Protein AF-A0A2N5M2R1-F1 (afdb_monomer)

Nearest PDB structures (foldseek):
  2g7j-assembly1_A  TM=4.084E-01  e=4.158E-02  Salmonella enterica subsp. enterica serovar Typhimurium str. LT2
  5ejk-assembly1_B  TM=7.847E-01  e=1.296E+00  Rous sarcoma virus - Prague C
  2otg-assembly1_A  TM=7.066E-01  e=1.963E+00  Placopecten magellanicus
  8s8u-assembly2_B  TM=8.152E-01  e=9.175E+00  Escherichia coli K-12
  8s8u-assembly1_A  TM=8.297E-01  e=9.735E+00  Escherichia coli K-12

Solvent-accessible surface area (backbone atoms only — not comparable to full-atom values): 5533 Å² total; per-residue (Å²): 125,81,64,64,63,53,57,44,62,72,63,61,31,42,83,75,47,79,54,95,66,34,38,36,30,34,29,79,86,78,69,48,75,50,73,49,47,86,76,66,65,54,70,49,72,44,53,46,78,67,32,76,78,30,69,68,57,51,68,66,35,79,40,80,43,76,40,84,82,43,76,93,32,62,62,42,84,55,102,60,100,54,66,41,16,37,23,37,27,38,73,94

Secondary structure (DSSP, 8-state):
-TTHHHHHHTTTEEEEEE-SS-EEEEETTT--EEEE-TT---EEEE-HHHHHT-HHHHHH--EEEE-TT-TTSPEE--SSSS-EEEEEEEE-

Foldseek 3Di:
DPPPVVVQVVQQWDFDDDDLQWTWIARPPPRDIDIDGPPDKDKDWDACVVQVVPPVSVVQFPDKDFDQPPVVHDWDDDPDPDTTGMTTIHID

Organism: NCBI:txid673318

Mean predicted aligned error: 8.78 Å

Radius of gyration: 19.27 Å; Cα contacts (8 Å, |Δi|>4): 143; chains: 1; bounding box: 45×29×42 Å

Structure (mmCIF, N/CA/C/O backbone):
data_AF-A0A2N5M2R1-F1
#
_entry.id   AF-A0A2N5M2R1-F1
#
loop_
_atom_site.group_PDB
_atom_site.id
_atom_site.type_symbol
_atom_site.label_atom_id
_atom_site.label_alt_id
_atom_site.label_comp_id
_atom_site.label_asym_id
_atom_site.label_entity_id
_atom_site.label_seq_id
_atom_site.pdbx_PDB_ins_code
_atom_site.Cartn_x
_atom_site.Cartn_y
_atom_site.Cartn_z
_atom_site.occupancy
_atom_site.B_iso_or_equiv
_atom_site.auth_seq_id
_atom_site.auth_comp_id
_atom_site.auth_asym_id
_atom_site.auth_atom_id
_atom_site.pdbx_PDB_model_num
ATOM 1 N N . MET A 1 1 ? 1.562 9.827 13.310 1.00 46.41 1 MET A N 1
ATOM 2 C CA . MET A 1 1 ? 0.535 9.134 14.123 1.00 46.41 1 MET A CA 1
ATOM 3 C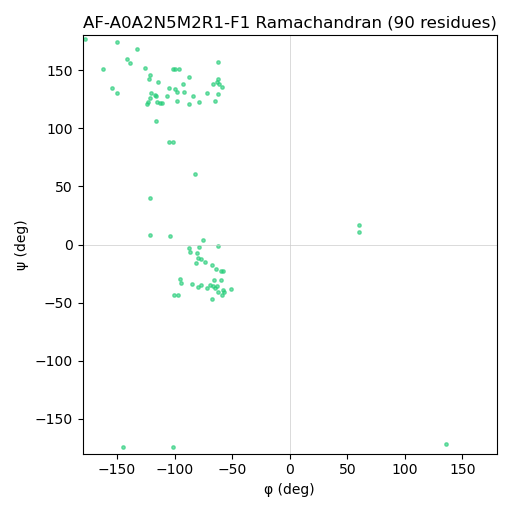 C . MET A 1 1 ? -0.384 10.043 14.955 1.00 46.41 1 MET A C 1
ATOM 5 O O . MET A 1 1 ? -1.440 9.566 15.332 1.00 46.41 1 MET A O 1
ATOM 9 N N . GLY A 1 2 ? -0.054 11.311 15.254 1.00 46.94 2 GLY A N 1
ATOM 10 C CA . GLY A 1 2 ? -0.793 12.096 16.269 1.00 46.94 2 GLY A CA 1
ATOM 11 C C . GLY A 1 2 ? -2.198 12.619 15.916 1.00 46.94 2 GLY A C 1
ATOM 12 O O . GLY A 1 2 ? -2.923 13.009 16.822 1.00 46.94 2 GLY A O 1
ATOM 13 N N . ASN A 1 3 ? -2.617 12.631 14.643 1.00 53.53 3 ASN A N 1
ATOM 14 C CA . ASN A 1 3 ? -3.865 13.314 14.260 1.00 53.53 3 ASN A CA 1
ATOM 15 C C . ASN A 1 3 ? -5.107 12.408 14.210 1.00 53.53 3 ASN A C 1
ATOM 17 O O . ASN A 1 3 ? -6.190 12.869 14.548 1.00 53.53 3 ASN A O 1
ATOM 21 N N . VAL A 1 4 ? -4.977 11.127 13.845 1.00 54.44 4 VAL A N 1
ATOM 22 C CA . VAL A 1 4 ? -6.154 10.268 13.582 1.00 54.44 4 VAL A CA 1
ATOM 23 C C . VAL A 1 4 ? -6.797 9.741 14.869 1.00 54.44 4 VAL A C 1
ATOM 25 O O . VAL A 1 4 ? -8.020 9.694 14.968 1.00 54.44 4 VAL A O 1
ATOM 28 N N . GLN A 1 5 ? -5.999 9.410 15.891 1.00 53.38 5 GLN A N 1
ATOM 29 C CA . GLN A 1 5 ? -6.540 9.046 17.209 1.00 53.38 5 GLN A CA 1
ATOM 30 C C . GLN A 1 5 ? -7.307 10.222 17.844 1.00 53.38 5 GLN A C 1
ATOM 32 O O . GLN A 1 5 ? -8.361 10.015 18.442 1.00 53.38 5 GLN A O 1
ATOM 37 N N . ASN A 1 6 ? -6.846 11.461 17.624 1.00 55.44 6 ASN A N 1
ATOM 38 C CA . ASN A 1 6 ? -7.556 12.663 18.064 1.00 55.44 6 ASN A CA 1
ATOM 39 C C . ASN A 1 6 ? -8.889 12.866 17.324 1.00 55.44 6 ASN A C 1
ATOM 41 O O . ASN A 1 6 ? -9.856 13.294 17.945 1.00 55.44 6 ASN A O 1
ATOM 45 N N . THR A 1 7 ? -8.993 12.522 16.035 1.00 57.62 7 THR A N 1
ATOM 46 C CA . THR A 1 7 ? -10.258 12.639 15.283 1.00 57.62 7 THR A CA 1
ATOM 47 C C . THR A 1 7 ? -11.350 11.705 15.820 1.00 57.62 7 THR A C 1
ATOM 49 O O . THR A 1 7 ? -12.510 12.107 15.914 1.00 57.62 7 THR A O 1
ATOM 52 N N . PHE A 1 8 ? -10.999 10.484 16.240 1.00 56.22 8 PHE A N 1
ATOM 53 C CA . PHE A 1 8 ? -11.975 9.563 16.837 1.00 56.22 8 PHE A CA 1
ATOM 54 C C . PHE A 1 8 ? -12.311 9.907 18.291 1.00 56.22 8 PHE A C 1
ATOM 56 O O . PHE A 1 8 ? -13.475 9.831 18.676 1.00 56.22 8 PHE A O 1
ATOM 63 N N . GLY A 1 9 ? -11.350 10.413 19.071 1.00 55.88 9 GLY A N 1
ATOM 64 C CA . GLY A 1 9 ? -11.634 10.943 20.412 1.00 55.88 9 GLY A CA 1
ATOM 65 C C . GLY A 1 9 ? -12.660 12.090 20.425 1.00 55.88 9 GLY A C 1
ATOM 66 O O . GLY A 1 9 ? -13.330 12.299 21.433 1.00 55.88 9 GLY A O 1
ATOM 67 N N . LEU A 1 10 ? -12.831 12.799 19.302 1.00 57.38 10 LEU A N 1
ATOM 68 C CA . LEU A 1 10 ? -13.781 13.908 19.147 1.00 57.38 10 LEU A CA 1
ATOM 69 C C . LEU A 1 10 ? -15.209 13.479 18.735 1.00 57.38 10 LEU A C 1
ATOM 71 O O . LEU A 1 10 ? -16.095 14.328 18.700 1.00 57.38 10 LEU A O 1
ATOM 75 N N . SER A 1 11 ? -15.465 12.200 18.423 1.00 66.31 11 SER A N 1
ATOM 76 C CA . SER A 1 11 ? -16.704 11.747 17.750 1.00 66.31 11 SER A CA 1
ATOM 77 C C . SER A 1 11 ? -17.535 10.710 18.528 1.00 66.31 11 SER A C 1
ATOM 79 O O . SER A 1 11 ? -18.095 9.792 17.941 1.00 66.31 11 SER A O 1
ATOM 81 N N . ASN A 1 12 ? -17.666 10.850 19.854 1.00 85.12 12 ASN A N 1
ATOM 82 C CA . ASN A 1 12 ? -18.384 9.896 20.728 1.00 85.12 12 ASN A CA 1
ATOM 83 C C . ASN A 1 12 ? -17.804 8.466 20.717 1.00 85.12 12 ASN A C 1
ATOM 85 O O . ASN A 1 12 ? -18.458 7.523 21.161 1.00 85.12 12 ASN A O 1
ATOM 89 N N . PHE A 1 13 ? -16.576 8.288 20.236 1.00 85.19 13 PHE A N 1
ATOM 90 C CA . PHE A 1 13 ? -15.888 7.005 20.232 1.00 85.19 13 PHE A CA 1
ATOM 91 C C . PHE A 1 13 ? -14.934 6.901 21.424 1.00 85.19 13 PHE A C 1
ATOM 93 O O . PHE A 1 13 ? -14.123 7.790 21.678 1.00 85.19 13 PHE A O 1
ATOM 100 N N . LYS A 1 14 ? -15.012 5.785 22.153 1.00 88.38 14 LYS A N 1
ATOM 101 C CA . LYS A 1 14 ? -14.094 5.438 23.241 1.00 88.38 14 LYS A CA 1
ATOM 102 C C . LYS A 1 14 ? -13.132 4.351 22.777 1.00 88.38 14 LYS A C 1
ATOM 104 O O . LYS A 1 14 ? -13.565 3.357 22.196 1.00 88.38 14 LYS A O 1
ATOM 109 N N . THR A 1 15 ? -11.842 4.510 23.066 1.00 88.62 15 THR A N 1
ATOM 110 C CA . THR A 1 15 ? -10.846 3.452 22.851 1.00 88.62 15 THR A CA 1
ATOM 111 C C . THR A 1 15 ? -11.144 2.269 23.767 1.00 88.62 15 THR A C 1
ATOM 113 O O . THR A 1 15 ? -11.208 2.425 24.988 1.00 88.62 15 THR A O 1
ATOM 116 N N . MET A 1 16 ? -11.317 1.088 23.180 1.00 89.81 16 MET A N 1
ATOM 117 C CA . MET A 1 16 ? -11.631 -0.143 23.911 1.00 89.81 16 MET A CA 1
ATOM 118 C C . MET A 1 16 ? -10.396 -1.014 24.098 1.00 89.81 16 MET A C 1
ATOM 120 O O . MET A 1 16 ? -10.154 -1.546 25.181 1.00 89.81 16 MET A O 1
ATOM 124 N N . LYS A 1 17 ? -9.601 -1.148 23.034 1.00 89.25 17 LYS A N 1
ATOM 125 C CA . LYS A 1 17 ? -8.414 -1.994 23.013 1.00 89.25 17 LYS A CA 1
ATOM 126 C C . LYS A 1 17 ? -7.385 -1.421 22.058 1.00 89.25 17 LYS A C 1
ATOM 128 O O . LYS A 1 17 ? -7.680 -1.160 20.896 1.00 89.25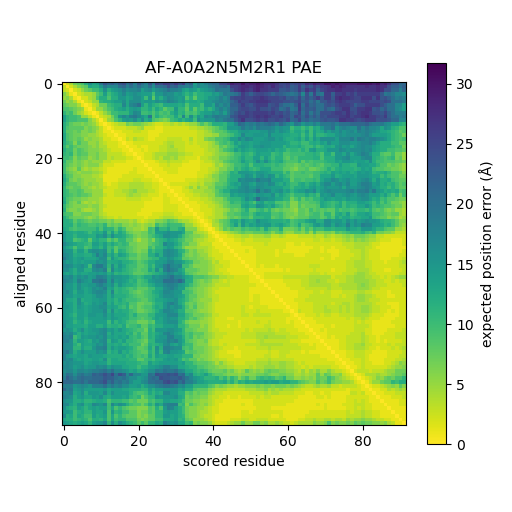 17 LYS A O 1
ATOM 133 N N . GLU A 1 18 ? -6.159 -1.296 22.537 1.00 89.75 18 GLU A N 1
ATOM 134 C CA . GLU A 1 18 ? -5.021 -0.879 21.731 1.00 89.75 18 GLU A CA 1
ATOM 135 C C . GLU A 1 18 ? -4.003 -2.014 21.673 1.00 89.75 18 GLU A C 1
ATOM 137 O O . GLU A 1 18 ? -3.625 -2.609 22.682 1.00 89.75 18 GLU A O 1
ATOM 142 N N . THR A 1 19 ? -3.606 -2.367 20.458 1.00 88.44 19 THR A N 1
ATOM 143 C CA . THR A 1 19 ? -2.574 -3.365 20.190 1.00 88.44 19 THR A CA 1
ATOM 144 C C . THR A 1 19 ? -1.611 -2.809 19.157 1.00 88.44 19 THR A C 1
ATOM 146 O O . THR A 1 19 ? -1.927 -1.854 18.450 1.00 88.44 19 THR A O 1
ATOM 149 N N . SER A 1 20 ? -0.476 -3.480 18.967 1.00 82.94 20 SER A N 1
ATOM 150 C CA . SER A 1 20 ? 0.429 -3.132 17.872 1.00 82.94 20 SER A CA 1
ATOM 151 C C . SER A 1 20 ? -0.221 -3.248 16.491 1.00 82.94 20 SER A C 1
ATOM 153 O O . SER A 1 20 ? 0.266 -2.614 15.570 1.00 82.94 20 SER A O 1
ATOM 155 N N . LYS A 1 21 ? -1.296 -4.036 16.316 1.00 86.06 21 LYS A N 1
ATOM 156 C CA . LYS A 1 21 ? -1.935 -4.292 15.010 1.00 86.06 21 LYS A CA 1
ATOM 157 C C . LYS A 1 21 ? -3.123 -3.380 14.708 1.00 86.06 21 LYS A C 1
ATOM 159 O O . LYS A 1 21 ? -3.410 -3.156 13.534 1.00 86.06 21 LYS A O 1
ATOM 164 N N . ALA A 1 22 ? -3.829 -2.929 15.739 1.00 89.69 22 ALA A N 1
ATOM 165 C CA . ALA A 1 22 ? -5.077 -2.187 15.619 1.00 89.69 22 ALA A CA 1
ATOM 166 C C . ALA A 1 22 ? -5.416 -1.445 16.915 1.00 89.69 22 ALA A C 1
ATOM 168 O O . ALA A 1 22 ? -5.102 -1.930 18.008 1.00 89.69 22 ALA A O 1
ATOM 169 N N . VAL A 1 23 ? -6.132 -0.333 16.761 1.00 88.50 23 VAL A N 1
ATOM 170 C CA . VAL A 1 23 ? -6.850 0.364 17.830 1.00 88.50 23 VAL A CA 1
ATOM 171 C C . VAL A 1 23 ? -8.344 0.197 17.575 1.00 88.50 23 VAL A C 1
ATOM 173 O O . VAL A 1 23 ? -8.833 0.560 16.505 1.00 88.50 23 VAL A O 1
ATOM 176 N N . GLU A 1 24 ? -9.051 -0.386 18.535 1.00 90.94 24 GLU A N 1
ATOM 177 C CA . GLU A 1 24 ? -10.503 -0.551 18.518 1.00 90.94 24 GLU A CA 1
ATOM 178 C C . GLU A 1 24 ? -11.167 0.632 19.214 1.00 90.94 24 GLU A C 1
ATOM 180 O O . GLU A 1 24 ? -10.816 0.970 20.352 1.00 90.94 24 GLU A O 1
ATOM 185 N N . PHE A 1 25 ? -12.171 1.205 18.558 1.00 89.94 25 PHE A N 1
ATOM 186 C CA . PHE A 1 25 ? -13.029 2.218 19.143 1.00 89.94 25 PHE A CA 1
ATOM 187 C C . PHE A 1 25 ? -14.480 1.776 19.096 1.00 89.94 25 PHE A C 1
ATOM 189 O O . PHE A 1 25 ? -14.930 1.199 18.108 1.00 89.94 25 PHE A O 1
ATOM 196 N N . LYS A 1 26 ? -15.223 2.110 20.148 1.00 92.12 26 LYS A N 1
ATOM 197 C CA . LYS A 1 26 ? -16.660 1.875 20.228 1.00 92.12 26 LYS A CA 1
ATOM 198 C C . LYS A 1 26 ? -17.402 3.188 20.427 1.00 92.12 26 LYS A C 1
ATOM 200 O O . LYS A 1 26 ? -17.038 3.972 21.306 1.00 92.12 26 LYS A O 1
ATOM 205 N N . ASN A 1 27 ? -18.426 3.426 19.619 1.00 89.88 27 ASN A N 1
ATOM 206 C CA . ASN A 1 2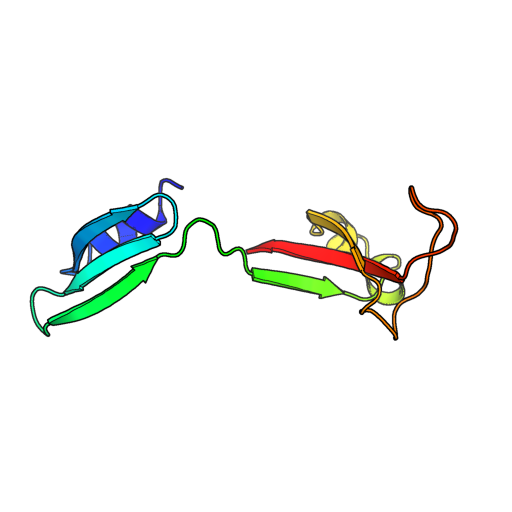7 ? -19.310 4.571 19.751 1.00 89.88 27 ASN A CA 1
ATOM 207 C C . ASN A 1 27 ? -20.216 4.390 20.975 1.00 89.88 27 ASN A C 1
ATOM 209 O O . ASN A 1 27 ? -20.847 3.345 21.135 1.00 89.88 27 ASN A O 1
ATOM 213 N N . ILE A 1 28 ? -20.300 5.400 21.839 1.00 89.38 28 ILE A N 1
ATOM 214 C CA . ILE A 1 28 ? -21.096 5.324 23.074 1.00 89.38 28 ILE A CA 1
ATOM 215 C C . ILE A 1 28 ? -22.600 5.553 22.860 1.00 89.38 28 ILE A C 1
ATOM 217 O O . ILE A 1 28 ? -23.374 5.340 23.788 1.00 89.38 28 ILE A O 1
ATOM 221 N N . VAL A 1 29 ? -23.014 6.022 21.678 1.00 91.62 29 VAL A N 1
ATOM 222 C CA . VAL A 1 29 ? -24.410 6.370 21.362 1.00 91.62 29 VAL A CA 1
ATOM 223 C C . VAL A 1 29 ? -25.122 5.234 20.632 1.00 91.62 29 VAL A C 1
ATOM 225 O O . VAL A 1 29 ? -26.271 4.942 20.948 1.00 91.62 29 VAL A O 1
ATOM 228 N N . ASN A 1 30 ? -24.464 4.605 19.653 1.00 92.12 30 ASN A N 1
ATOM 229 C CA . ASN A 1 30 ? -25.079 3.599 18.777 1.00 92.12 30 ASN A CA 1
ATOM 230 C C . ASN A 1 30 ? -24.394 2.216 18.821 1.00 92.12 30 ASN A C 1
ATOM 232 O O . ASN A 1 30 ? -24.727 1.360 18.007 1.00 92.12 30 ASN A O 1
ATOM 236 N N . ASP A 1 31 ? -23.442 2.001 19.737 1.00 90.25 31 ASP A N 1
ATOM 237 C CA . ASP A 1 31 ? -22.655 0.765 19.889 1.00 90.25 31 ASP A CA 1
ATOM 238 C C . ASP A 1 31 ? -21.810 0.346 18.662 1.00 90.25 31 ASP A C 1
ATOM 240 O O . ASP A 1 31 ? -21.243 -0.750 18.653 1.00 90.25 31 ASP A O 1
ATOM 244 N N . GLU A 1 32 ? -21.658 1.210 17.654 1.00 91.94 32 GLU A N 1
ATOM 245 C CA . GLU A 1 32 ? -20.844 0.944 16.464 1.00 91.94 32 GLU A CA 1
ATOM 246 C C . GLU A 1 32 ? -19.360 0.763 16.816 1.00 91.94 32 GLU A C 1
ATOM 248 O O . GLU A 1 32 ? -18.807 1.493 17.642 1.00 91.94 32 GLU A O 1
ATOM 253 N N . VAL A 1 33 ? -18.696 -0.202 16.173 1.00 90.62 33 VAL A N 1
ATOM 254 C CA . VAL A 1 33 ? -17.283 -0.524 16.413 1.00 90.62 33 VAL A CA 1
ATOM 255 C C . VAL A 1 33 ? -16.471 -0.272 15.153 1.00 90.62 33 VAL A C 1
ATOM 257 O O . VAL A 1 33 ? -16.784 -0.792 14.083 1.00 90.62 33 VAL A O 1
ATOM 260 N N . ILE A 1 34 ? -15.392 0.490 15.299 1.00 89.44 34 ILE A N 1
ATOM 261 C CA . ILE A 1 34 ? -14.461 0.818 14.220 1.00 89.44 34 ILE A CA 1
ATOM 262 C C . ILE A 1 34 ? -13.031 0.457 14.618 1.00 89.44 34 ILE A C 1
ATOM 264 O O . ILE A 1 34 ? -12.655 0.496 15.792 1.00 89.44 34 ILE A O 1
ATOM 268 N N . TYR A 1 35 ? -12.212 0.144 13.616 1.00 88.00 35 TYR A N 1
ATOM 269 C CA . TYR A 1 35 ? -10.816 -0.232 13.806 1.00 88.00 35 TYR A CA 1
ATOM 270 C C . TYR A 1 35 ? -9.899 0.688 13.012 1.00 88.00 35 TYR A C 1
ATOM 272 O O . TYR A 1 35 ? -9.974 0.750 11.785 1.00 88.00 35 TYR A O 1
ATOM 280 N N . LEU A 1 36 ? -8.974 1.346 13.706 1.00 84.50 36 LEU A N 1
ATOM 281 C CA . LEU A 1 36 ? -7.826 1.980 13.071 1.00 84.50 36 LEU A CA 1
ATOM 282 C C . LEU A 1 36 ? -6.713 0.940 12.960 1.00 84.50 36 LEU A C 1
ATOM 284 O O . LEU A 1 36 ? -6.270 0.396 13.971 1.00 84.50 36 LEU A O 1
ATOM 288 N N . LEU A 1 37 ? -6.253 0.665 11.741 1.00 86.38 37 LEU A N 1
ATOM 289 C CA . LEU A 1 37 ? -5.175 -0.286 11.469 1.00 86.38 37 LEU A CA 1
ATOM 290 C C . LEU A 1 37 ? -3.863 0.481 11.208 1.00 86.38 37 LEU A C 1
ATOM 292 O O . LEU A 1 37 ? -3.557 0.770 10.053 1.00 86.38 37 LEU A O 1
ATOM 296 N N . PRO A 1 38 ? -3.059 0.811 12.241 1.00 73.50 38 PRO A N 1
ATOM 297 C CA . PRO A 1 38 ? -1.904 1.708 12.114 1.00 73.50 38 PRO A CA 1
ATOM 298 C C . PRO A 1 38 ? -0.793 1.172 11.204 1.00 73.50 38 PRO A C 1
ATOM 300 O O . PRO A 1 38 ? 0.015 1.948 10.708 1.00 73.50 38 PRO A O 1
ATOM 303 N N . ASN A 1 39 ? -0.755 -0.144 10.979 1.00 75.56 39 ASN A N 1
ATOM 304 C CA . ASN A 1 39 ? 0.264 -0.799 10.153 1.00 75.56 39 ASN A CA 1
ATOM 305 C C . ASN A 1 39 ? -0.256 -1.200 8.765 1.00 75.56 39 ASN A C 1
ATOM 307 O O . ASN A 1 39 ? 0.414 -1.950 8.054 1.00 75.56 39 ASN A O 1
ATOM 311 N N . LYS A 1 40 ? -1.480 -0.804 8.402 1.00 75.81 40 LYS A N 1
ATOM 312 C CA . LYS A 1 40 ? -2.062 -1.092 7.089 1.00 75.81 40 LYS A CA 1
ATOM 313 C C . LYS A 1 40 ? -2.037 0.184 6.262 1.00 75.81 40 LYS A C 1
ATOM 315 O O . LYS A 1 40 ? -2.982 0.956 6.266 1.00 75.81 40 LYS A O 1
ATOM 320 N N . GLU A 1 41 ? -0.926 0.370 5.569 1.00 83.06 41 GLU A N 1
ATOM 321 C CA . GLU A 1 41 ? -0.735 1.433 4.587 1.00 83.06 41 GLU A CA 1
ATOM 322 C C . GLU A 1 41 ? -1.314 0.982 3.241 1.00 83.06 41 GLU A C 1
ATOM 324 O O . GLU A 1 41 ? -0.995 -0.112 2.756 1.00 83.06 41 GLU A O 1
ATOM 329 N N . ILE A 1 42 ? -2.175 1.799 2.629 1.00 83.75 42 ILE A N 1
ATOM 330 C CA . ILE A 1 42 ? -2.672 1.504 1.280 1.00 83.75 42 ILE A CA 1
ATOM 331 C C . ILE A 1 42 ? -1.580 1.914 0.300 1.00 83.75 42 ILE A C 1
ATOM 333 O O . ILE A 1 42 ? -1.163 3.066 0.277 1.00 83.75 42 ILE A O 1
ATOM 337 N N . THR A 1 43 ? -1.118 0.970 -0.518 1.00 89.12 43 THR A N 1
ATOM 338 C CA . THR A 1 43 ? -0.118 1.237 -1.556 1.00 89.12 43 THR A CA 1
ATOM 339 C C . THR A 1 43 ? -0.738 1.077 -2.938 1.00 89.12 43 THR A C 1
ATOM 341 O O . THR A 1 43 ? -1.201 -0.007 -3.288 1.00 89.12 43 THR A O 1
ATOM 344 N N . ILE A 1 44 ? -0.696 2.136 -3.744 1.00 92.88 44 ILE A N 1
ATOM 345 C CA . ILE A 1 44 ? -1.001 2.095 -5.180 1.00 92.88 44 ILE A CA 1
ATOM 346 C C . ILE A 1 44 ? 0.323 2.052 -5.939 1.00 92.88 44 ILE A C 1
ATOM 348 O O . ILE A 1 44 ? 1.229 2.825 -5.634 1.00 92.88 44 ILE A O 1
ATOM 352 N N . VAL A 1 45 ? 0.446 1.167 -6.931 1.00 95.94 45 VAL A 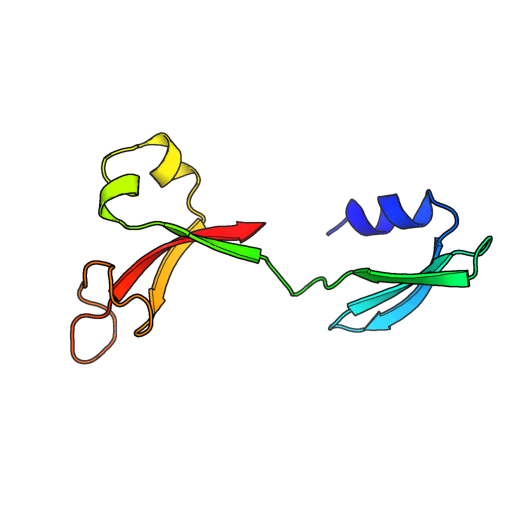N 1
ATOM 353 C CA . VAL A 1 45 ? 1.651 1.070 -7.764 1.00 95.94 45 VAL A CA 1
ATOM 354 C C . VAL 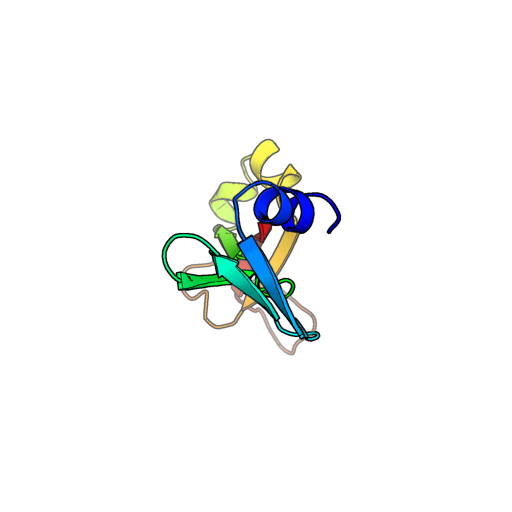A 1 45 ? 1.317 1.438 -9.206 1.00 95.94 45 VAL A C 1
ATOM 356 O O . VAL A 1 45 ? 0.451 0.820 -9.820 1.00 95.94 45 VAL A O 1
ATOM 359 N N . LEU A 1 46 ? 2.011 2.439 -9.747 1.00 96.62 46 LEU A N 1
ATOM 360 C CA . LEU A 1 46 ? 1.849 2.887 -11.131 1.00 96.62 46 LEU A CA 1
ATOM 361 C C . LEU A 1 46 ? 2.930 2.321 -12.052 1.00 96.62 46 LEU A C 1
ATOM 363 O O . LEU A 1 46 ? 4.069 2.080 -11.634 1.00 96.62 46 LEU A O 1
ATOM 367 N N . ASN A 1 47 ? 2.561 2.162 -13.327 1.00 96.38 47 ASN A N 1
ATOM 368 C CA . ASN A 1 47 ? 3.468 1.706 -14.373 1.00 96.38 47 ASN A CA 1
ATOM 369 C C . ASN A 1 47 ? 4.618 2.722 -14.544 1.00 96.38 47 ASN A C 1
ATOM 371 O O . ASN A 1 47 ? 4.347 3.914 -14.724 1.00 96.38 47 ASN A O 1
ATOM 375 N N . PRO A 1 48 ? 5.889 2.278 -14.533 1.00 96.94 48 PRO A N 1
ATOM 376 C CA . PRO A 1 48 ? 7.050 3.135 -14.743 1.00 96.94 48 PRO A CA 1
ATOM 377 C C . PRO A 1 48 ? 6.967 4.016 -15.982 1.00 96.94 48 PRO A C 1
ATOM 379 O O . PRO A 1 48 ? 7.323 5.185 -15.892 1.00 96.94 48 PRO A O 1
ATOM 382 N N . LYS A 1 49 ? 6.413 3.511 -17.093 1.00 94.38 49 LYS A N 1
ATOM 383 C CA . LYS A 1 49 ? 6.281 4.284 -18.338 1.00 94.38 49 LYS A CA 1
ATOM 384 C C . LYS A 1 49 ? 5.502 5.586 -18.125 1.00 94.38 49 LYS A C 1
ATOM 386 O O . LYS A 1 49 ? 5.907 6.632 -18.607 1.00 94.38 49 LYS A O 1
ATOM 391 N N . THR A 1 50 ? 4.426 5.540 -17.339 1.00 94.44 50 THR A N 1
ATOM 392 C CA . THR A 1 50 ? 3.602 6.718 -17.029 1.00 94.44 50 THR A CA 1
ATOM 393 C C . THR A 1 50 ? 4.309 7.692 -16.087 1.00 94.44 50 THR A C 1
ATOM 395 O O . THR A 1 50 ? 4.150 8.905 -16.203 1.00 94.44 50 THR A O 1
ATOM 398 N N . VAL A 1 51 ? 5.068 7.176 -15.120 1.00 96.06 51 VAL A N 1
ATOM 399 C CA . VAL A 1 51 ? 5.663 7.997 -14.056 1.00 96.06 51 VAL A CA 1
ATOM 400 C C . VAL A 1 51 ? 6.992 8.616 -14.482 1.00 96.06 51 VAL A C 1
ATOM 402 O O . VAL A 1 51 ? 7.301 9.737 -14.089 1.00 96.06 51 VAL A O 1
ATOM 405 N N . GLU A 1 52 ? 7.786 7.923 -15.293 1.00 94.50 52 GLU A N 1
ATOM 406 C CA . GLU A 1 52 ? 9.102 8.398 -15.731 1.00 94.50 52 GLU A CA 1
ATOM 407 C C . GLU A 1 52 ? 9.009 9.646 -16.625 1.00 94.50 52 GLU A C 1
ATOM 409 O O . GLU A 1 52 ? 9.883 10.511 -16.544 1.00 94.50 52 GLU A O 1
ATOM 414 N N . GLU A 1 53 ? 7.921 9.785 -17.388 1.00 94.81 53 GLU A N 1
ATOM 415 C CA . GLU A 1 53 ? 7.630 10.944 -18.243 1.00 94.81 53 GLU A CA 1
ATOM 416 C C . GLU A 1 53 ? 7.024 12.133 -17.471 1.00 94.81 53 GLU A C 1
ATOM 418 O O . GLU A 1 53 ? 7.041 13.267 -17.953 1.00 94.81 53 GLU A O 1
ATOM 423 N N . ASN A 1 54 ? 6.528 11.915 -16.247 1.00 95.88 54 ASN A N 1
ATOM 424 C CA . ASN A 1 54 ? 5.860 12.937 -15.443 1.00 95.88 54 ASN A CA 1
ATOM 425 C C . ASN A 1 54 ? 6.634 13.242 -14.147 1.00 95.88 54 ASN A C 1
ATOM 427 O O . ASN A 1 54 ? 6.596 12.496 -13.166 1.00 95.88 54 ASN A O 1
ATOM 431 N N . LYS A 1 55 ? 7.300 14.404 -14.117 1.00 94.75 55 LYS A N 1
ATOM 432 C CA . LYS A 1 55 ? 8.117 14.848 -12.973 1.00 94.75 55 LYS A CA 1
ATOM 433 C C . LYS A 1 55 ? 7.334 14.938 -11.663 1.00 94.75 55 LYS A C 1
ATOM 435 O O . LYS A 1 55 ? 7.880 14.579 -10.623 1.00 94.75 55 LYS A O 1
ATOM 440 N N . GLU A 1 56 ? 6.089 15.402 -11.702 1.00 95.94 56 GLU A N 1
ATOM 441 C CA . GLU A 1 56 ? 5.258 15.541 -10.504 1.00 95.94 56 GLU A CA 1
ATOM 442 C C . GLU A 1 56 ? 4.912 14.167 -9.924 1.00 95.94 56 GLU A C 1
ATOM 444 O O . GLU A 1 56 ? 5.103 13.928 -8.731 1.00 95.94 56 GLU A O 1
ATOM 449 N N . LEU A 1 57 ? 4.480 13.233 -10.777 1.00 94.31 57 LEU A N 1
ATOM 450 C CA . LEU A 1 57 ? 4.218 11.856 -10.364 1.00 94.31 57 LEU A CA 1
ATOM 451 C C . LEU A 1 57 ? 5.473 11.215 -9.776 1.00 94.31 57 LEU A C 1
ATOM 453 O O . LEU A 1 57 ? 5.403 10.585 -8.719 1.00 94.31 57 LEU A O 1
ATOM 457 N N . LYS A 1 58 ? 6.627 11.414 -10.413 1.00 95.06 58 LYS A N 1
ATOM 458 C CA . LYS A 1 58 ? 7.898 10.867 -9.941 1.00 95.06 58 LYS A CA 1
ATOM 459 C C . LYS A 1 58 ? 8.294 11.409 -8.567 1.00 95.06 58 LYS A C 1
ATOM 461 O O . LYS A 1 58 ? 8.751 10.633 -7.735 1.00 95.06 58 LYS A O 1
ATOM 466 N N . GLN A 1 59 ? 8.094 12.705 -8.318 1.00 95.31 59 GLN A N 1
ATOM 467 C CA . GLN A 1 59 ? 8.387 13.344 -7.028 1.00 95.31 59 GLN A CA 1
ATOM 468 C C . GLN A 1 59 ? 7.438 12.904 -5.910 1.00 95.31 59 GLN A C 1
ATOM 470 O O . GLN A 1 59 ? 7.865 12.786 -4.767 1.00 95.31 59 GLN A O 1
ATOM 475 N N . LYS A 1 60 ? 6.164 12.650 -6.229 1.00 95.00 60 LYS A N 1
ATOM 476 C CA . LYS A 1 60 ? 5.168 12.177 -5.254 1.00 95.00 60 LYS A CA 1
ATOM 477 C C . LYS A 1 60 ? 5.301 10.691 -4.914 1.00 95.00 60 LYS A C 1
ATOM 479 O O . LYS A 1 60 ? 4.656 10.226 -3.978 1.00 95.00 60 LYS A O 1
ATOM 484 N N . SER A 1 61 ? 6.090 9.937 -5.677 1.00 95.56 61 SER A N 1
ATOM 485 C CA . SER A 1 61 ? 6.322 8.527 -5.389 1.00 95.56 61 SER A CA 1
ATOM 486 C C . SER A 1 61 ? 7.106 8.352 -4.089 1.00 95.56 61 SER A C 1
ATOM 488 O O . SER A 1 61 ? 8.109 9.016 -3.845 1.00 95.56 61 SER A O 1
ATOM 490 N N . THR A 1 62 ? 6.690 7.373 -3.295 1.00 95.25 62 THR A N 1
ATOM 491 C CA . THR A 1 62 ? 7.412 6.896 -2.106 1.00 95.25 62 THR A CA 1
ATOM 492 C C . THR A 1 62 ? 8.576 5.960 -2.434 1.00 95.25 62 THR A C 1
ATOM 494 O O . THR A 1 62 ? 9.296 5.527 -1.537 1.00 95.25 62 THR A O 1
ATOM 497 N N . GLY A 1 63 ? 8.777 5.648 -3.715 1.00 94.69 63 GLY A N 1
ATOM 498 C CA . GLY A 1 63 ? 9.886 4.838 -4.195 1.00 94.69 63 GLY A CA 1
ATOM 499 C C . GLY A 1 63 ? 9.461 3.790 -5.212 1.00 94.69 63 GLY A C 1
ATOM 500 O O . GLY A 1 63 ? 8.332 3.765 -5.705 1.00 94.69 63 GLY A O 1
ATOM 501 N N . LEU A 1 64 ? 10.404 2.914 -5.541 1.00 95.69 64 LEU A N 1
ATOM 502 C CA . LEU A 1 64 ? 10.149 1.775 -6.409 1.00 95.69 64 LEU A CA 1
ATOM 503 C C . LEU A 1 64 ? 9.658 0.584 -5.594 1.00 95.69 64 LEU A C 1
ATOM 505 O O . LEU A 1 64 ? 10.126 0.345 -4.484 1.00 95.69 64 LEU A O 1
ATOM 509 N N . ASN A 1 65 ? 8.745 -0.175 -6.180 1.00 95.38 65 ASN A N 1
ATOM 510 C CA . ASN A 1 65 ? 8.280 -1.447 -5.660 1.00 95.38 65 ASN A CA 1
ATOM 511 C C . ASN A 1 65 ? 8.549 -2.523 -6.712 1.00 95.38 65 ASN A C 1
ATOM 513 O O . ASN A 1 65 ? 8.153 -2.361 -7.867 1.00 95.38 65 ASN A O 1
ATOM 517 N N . HIS A 1 66 ? 9.243 -3.589 -6.321 1.00 95.69 66 HIS A N 1
ATOM 518 C CA . HIS A 1 66 ? 9.555 -4.725 -7.184 1.00 95.69 66 HIS A CA 1
ATOM 519 C C . HIS A 1 66 ? 8.690 -5.911 -6.784 1.00 95.69 66 HIS A C 1
ATOM 521 O O . HIS A 1 66 ? 8.660 -6.293 -5.615 1.00 95.69 66 HIS A O 1
ATOM 527 N N . ASN A 1 67 ? 7.991 -6.500 -7.750 1.00 92.56 67 ASN A N 1
ATOM 528 C CA . ASN A 1 67 ? 7.099 -7.622 -7.489 1.00 92.56 67 ASN A CA 1
ATOM 529 C C . ASN A 1 67 ? 6.924 -8.477 -8.744 1.00 92.56 67 ASN A C 1
ATOM 531 O O . ASN A 1 67 ? 6.686 -7.957 -9.831 1.00 92.56 67 ASN A O 1
ATOM 535 N N . THR A 1 68 ? 6.999 -9.797 -8.597 1.00 93.12 68 THR A N 1
ATOM 536 C CA . THR A 1 68 ? 6.794 -10.745 -9.699 1.00 93.12 68 THR A CA 1
ATOM 537 C C . THR A 1 68 ? 5.353 -10.770 -10.208 1.00 93.12 68 THR A C 1
ATOM 539 O O . THR A 1 68 ? 5.127 -11.215 -11.330 1.00 93.12 68 THR A O 1
ATOM 542 N N . SER A 1 69 ? 4.385 -10.258 -9.438 1.00 93.62 69 SER A N 1
ATOM 543 C CA . SER A 1 69 ? 2.980 -10.177 -9.850 1.00 93.62 69 SER A CA 1
ATOM 544 C C . SER A 1 69 ? 2.651 -8.990 -10.767 1.00 93.62 69 SER A C 1
ATOM 546 O O . SER A 1 69 ? 1.539 -8.927 -11.287 1.00 93.62 69 SER A O 1
ATOM 548 N N . PHE A 1 70 ? 3.577 -8.049 -11.003 1.00 95.69 70 PHE A N 1
ATOM 549 C CA . PHE A 1 70 ? 3.352 -6.900 -11.895 1.00 95.69 70 PHE A CA 1
ATOM 550 C C . PHE A 1 70 ? 3.578 -7.287 -13.366 1.00 95.69 70 PHE A C 1
ATOM 552 O O . PHE A 1 70 ? 4.473 -6.770 -14.030 1.00 95.69 70 PHE A O 1
ATOM 559 N N . LEU A 1 71 ? 2.792 -8.243 -13.866 1.00 94.81 71 LEU A N 1
ATOM 560 C CA . LEU A 1 71 ? 3.025 -8.905 -15.158 1.00 94.81 71 LEU A CA 1
ATOM 561 C C . LEU A 1 71 ? 3.033 -7.941 -16.360 1.00 94.81 71 LEU A C 1
ATOM 563 O O . LEU A 1 71 ? 3.790 -8.158 -17.300 1.00 94.81 71 LEU A O 1
ATOM 567 N N . GLU A 1 72 ? 2.267 -6.851 -16.291 1.00 96.12 72 GLU A N 1
ATOM 568 C CA . GLU A 1 72 ? 2.169 -5.824 -17.344 1.00 96.12 72 GLU A CA 1
ATOM 569 C C . GLU A 1 72 ? 3.230 -4.711 -17.230 1.00 96.12 72 GLU A C 1
ATOM 571 O O . GLU A 1 72 ? 3.272 -3.773 -18.034 1.00 96.12 72 GLU A O 1
ATOM 576 N N . PHE A 1 73 ? 4.064 -4.743 -16.187 1.00 97.06 73 PHE A N 1
ATOM 577 C CA . PHE A 1 73 ? 5.057 -3.703 -15.924 1.00 97.06 73 PHE A CA 1
ATOM 578 C C . PHE A 1 73 ? 6.426 -4.100 -16.493 1.00 97.06 73 PHE A C 1
ATOM 580 O O . PHE A 1 73 ? 6.752 -5.287 -16.582 1.00 97.06 73 PHE A O 1
ATOM 587 N N . PRO A 1 74 ? 7.259 -3.119 -16.888 1.00 96.44 74 PRO A N 1
ATOM 588 C CA . PRO A 1 74 ? 8.609 -3.397 -17.345 1.00 96.44 74 PRO A CA 1
ATOM 589 C C . PRO A 1 74 ? 9.439 -4.040 -16.231 1.00 96.44 74 PRO A C 1
ATOM 591 O O . PRO A 1 74 ? 9.175 -3.879 -15.036 1.00 96.44 74 PRO A O 1
ATOM 594 N N . LYS A 1 75 ? 10.482 -4.756 -16.649 1.00 96.31 75 LYS A N 1
ATOM 595 C CA . LYS A 1 75 ? 11.463 -5.367 -15.755 1.00 96.31 75 LYS A CA 1
ATOM 596 C C . LYS A 1 75 ? 12.734 -4.533 -15.709 1.00 96.31 75 LYS A C 1
ATOM 598 O O . LYS A 1 75 ? 13.091 -3.886 -16.689 1.00 96.31 75 LYS A O 1
ATOM 603 N N . ARG A 1 76 ? 13.432 -4.588 -14.579 1.00 94.00 76 ARG A N 1
ATOM 604 C CA . ARG A 1 76 ? 14.773 -4.014 -14.411 1.00 94.00 76 ARG A CA 1
ATOM 605 C C . ARG A 1 76 ? 15.637 -4.921 -13.557 1.00 94.00 76 ARG A C 1
ATOM 607 O O . ARG A 1 76 ? 15.107 -5.700 -12.763 1.00 94.00 76 ARG A O 1
ATOM 614 N N . GLU A 1 77 ? 16.947 -4.748 -13.666 1.00 93.56 77 GLU A N 1
ATOM 615 C CA . GLU A 1 77 ? 17.884 -5.387 -12.749 1.00 93.56 77 GLU A CA 1
ATOM 616 C C . GLU A 1 77 ? 17.639 -4.924 -11.305 1.00 93.56 77 GLU A C 1
ATOM 618 O O . GLU A 1 77 ? 17.371 -3.744 -11.014 1.00 93.56 77 GLU A O 1
ATOM 623 N N . HIS A 1 78 ? 17.702 -5.892 -10.398 1.00 89.75 78 HIS A N 1
ATOM 624 C CA . HIS A 1 78 ? 17.586 -5.706 -8.958 1.00 89.75 78 HIS A CA 1
ATOM 625 C C . HIS A 1 78 ? 18.511 -6.701 -8.237 1.00 89.75 78 HIS A C 1
ATOM 627 O O . HIS A 1 78 ? 19.280 -7.398 -8.881 1.00 89.75 78 HIS A O 1
ATOM 633 N N . THR A 1 79 ? 18.463 -6.771 -6.907 1.00 87.25 79 THR A N 1
ATOM 634 C CA . THR A 1 79 ? 19.380 -7.556 -6.054 1.00 87.25 79 THR A CA 1
ATOM 635 C C . THR A 1 79 ? 19.358 -9.080 -6.266 1.00 87.25 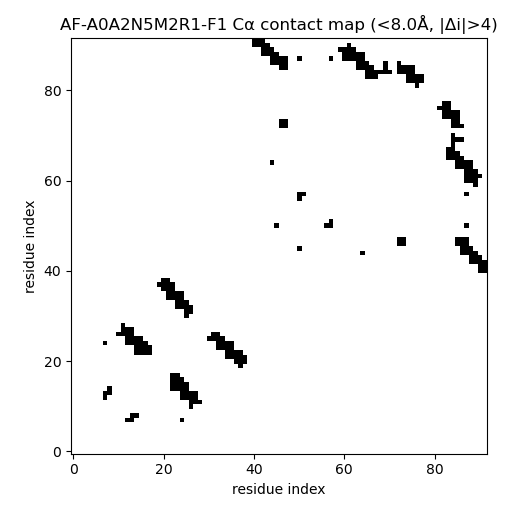79 THR A C 1
ATOM 637 O O . THR A 1 79 ? 20.098 -9.787 -5.588 1.00 87.25 79 THR A O 1
ATOM 640 N N . GLY A 1 80 ? 18.511 -9.598 -7.159 1.00 85.06 80 GLY A N 1
ATOM 641 C CA . GLY A 1 80 ? 18.370 -11.025 -7.447 1.00 85.06 80 GLY A CA 1
ATOM 642 C C . GLY A 1 80 ? 19.081 -11.472 -8.727 1.00 85.06 80 GLY A C 1
ATOM 643 O O . GLY A 1 80 ? 19.748 -10.697 -9.401 1.00 85.06 80 GLY A O 1
ATOM 644 N N . ASN A 1 81 ? 18.879 -12.740 -9.088 1.00 83.69 81 ASN A N 1
ATOM 645 C CA . ASN A 1 81 ? 19.560 -13.399 -10.213 1.00 83.69 81 ASN A CA 1
ATOM 646 C C . ASN A 1 81 ? 19.048 -12.990 -11.611 1.00 83.69 81 ASN A C 1
ATOM 648 O O . ASN A 1 81 ? 19.478 -13.569 -12.606 1.00 83.69 81 ASN A O 1
ATOM 652 N N . GLY A 1 82 ? 18.108 -12.047 -11.708 1.00 89.25 82 GLY A N 1
ATOM 653 C CA . GLY A 1 82 ? 17.629 -11.543 -12.990 1.00 89.25 82 GLY A CA 1
ATOM 654 C C . GLY A 1 82 ? 16.582 -10.432 -12.868 1.00 89.25 82 GLY A C 1
ATOM 655 O O . GLY A 1 82 ? 16.144 -10.110 -11.756 1.00 89.25 82 GLY A O 1
ATOM 656 N N . PRO A 1 83 ? 16.145 -9.866 -14.010 1.00 93.62 83 PRO A N 1
ATOM 657 C CA . PRO A 1 83 ? 15.196 -8.766 -14.036 1.00 93.62 83 PRO A CA 1
ATOM 658 C C . PRO A 1 83 ? 13.862 -9.104 -13.367 1.00 93.62 83 PRO A C 1
ATOM 660 O O . PRO A 1 83 ? 13.240 -10.128 -13.661 1.00 93.62 83 PRO A O 1
ATOM 663 N N . ILE A 1 84 ? 13.362 -8.183 -12.548 1.00 96.00 84 ILE A N 1
ATOM 664 C CA . ILE A 1 84 ? 12.057 -8.281 -11.883 1.00 96.00 84 ILE A CA 1
ATOM 665 C C . ILE A 1 84 ? 11.177 -7.094 -12.277 1.00 96.00 84 ILE 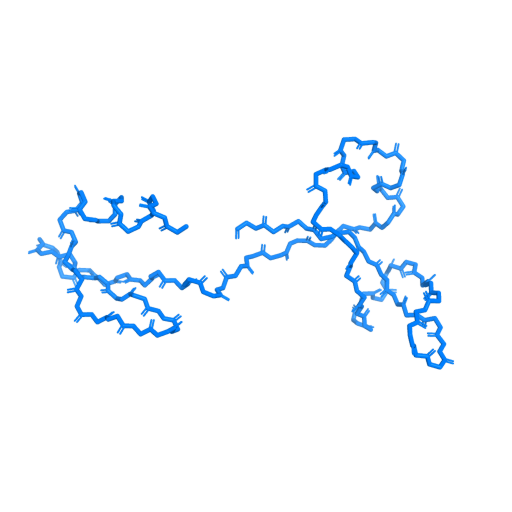A C 1
ATOM 667 O O . ILE A 1 84 ? 11.678 -5.989 -12.515 1.00 96.00 84 ILE A O 1
ATOM 671 N N . CYS A 1 85 ? 9.865 -7.327 -12.378 1.00 97.25 85 CYS A N 1
ATOM 672 C CA . CYS A 1 85 ? 8.915 -6.264 -12.678 1.00 97.25 85 CYS A CA 1
ATOM 673 C C . CYS A 1 85 ? 8.932 -5.207 -11.570 1.00 97.25 85 CYS A C 1
ATOM 675 O O . CYS A 1 85 ? 9.073 -5.531 -10.386 1.00 97.25 85 CYS A O 1
ATOM 677 N N . TYR A 1 86 ? 8.796 -3.941 -11.955 1.00 97.25 86 TYR A N 1
ATOM 678 C CA . TYR A 1 86 ? 8.847 -2.825 -11.018 1.00 97.25 86 TYR A CA 1
ATOM 679 C C . TYR A 1 86 ? 7.796 -1.765 -11.329 1.00 97.25 86 TYR A C 1
ATOM 681 O O . TYR A 1 86 ? 7.351 -1.628 -12.464 1.00 97.25 86 TYR A O 1
ATOM 689 N N . GLY A 1 87 ? 7.421 -0.995 -10.313 1.0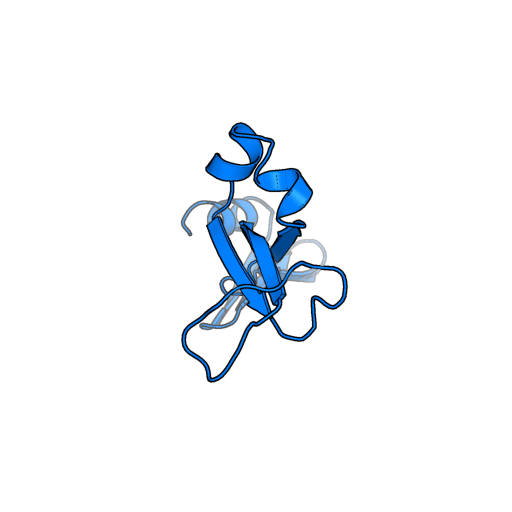0 97.25 87 GLY A N 1
ATOM 690 C CA . GLY A 1 87 ? 6.527 0.152 -10.432 1.00 97.25 87 GLY A CA 1
ATOM 691 C C . GLY A 1 87 ? 6.827 1.227 -9.394 1.00 97.25 87 GLY A C 1
ATOM 692 O O . GLY A 1 87 ? 7.671 1.034 -8.520 1.00 97.25 87 GLY A O 1
ATOM 693 N N . TYR A 1 88 ? 6.147 2.368 -9.494 1.00 97.69 88 TYR A N 1
ATOM 694 C CA . TYR A 1 88 ? 6.283 3.486 -8.554 1.00 97.69 88 TYR A CA 1
ATOM 695 C C . TYR A 1 88 ? 5.166 3.439 -7.511 1.00 97.69 88 TYR A C 1
ATOM 697 O O . TYR A 1 88 ? 3.992 3.430 -7.878 1.00 97.69 88 TYR A O 1
ATOM 705 N N . ALA A 1 89 ? 5.526 3.398 -6.228 1.00 96.12 89 ALA A N 1
ATOM 706 C CA . ALA A 1 89 ? 4.590 3.240 -5.121 1.00 96.12 89 ALA A CA 1
ATOM 707 C C . ALA A 1 89 ? 4.114 4.580 -4.544 1.00 96.12 89 ALA A C 1
ATOM 709 O O . ALA A 1 89 ? 4.914 5.472 -4.268 1.00 96.12 89 ALA A O 1
ATOM 710 N N . TYR A 1 90 ? 2.822 4.672 -4.253 1.00 93.44 90 TYR A N 1
ATOM 711 C CA . TYR A 1 90 ? 2.175 5.791 -3.571 1.00 93.44 90 TYR A CA 1
ATOM 712 C C . T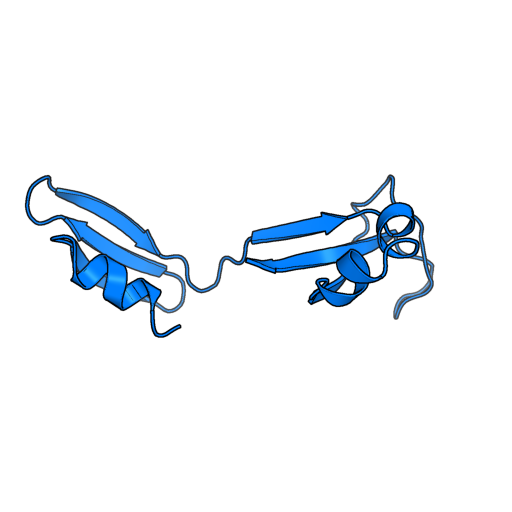YR A 1 90 ? 1.453 5.247 -2.349 1.00 93.44 90 TYR A C 1
ATOM 714 O O . TYR A 1 90 ? 0.611 4.358 -2.478 1.00 93.44 90 TYR A O 1
ATOM 722 N N . LYS A 1 91 ? 1.831 5.748 -1.178 1.00 90.69 91 LYS A N 1
ATOM 723 C CA . LYS A 1 91 ? 1.404 5.244 0.124 1.00 90.69 91 LYS A CA 1
ATOM 724 C C . LYS A 1 91 ? 0.550 6.286 0.843 1.00 90.69 91 LYS A C 1
ATOM 726 O O . LYS A 1 91 ? 0.877 7.471 0.764 1.00 90.69 91 LYS A O 1
ATOM 731 N N . PHE A 1 92 ? -0.515 5.837 1.505 1.00 82.19 92 PHE A N 1
ATOM 732 C CA . PHE A 1 92 ? -1.505 6.667 2.202 1.00 82.19 92 PHE A CA 1
ATOM 733 C C . PHE A 1 92 ? -1.696 6.208 3.646 1.00 82.19 92 PHE A C 1
ATOM 735 O O . PHE A 1 92 ? -1.744 4.969 3.857 1.00 82.19 92 PHE A O 1
#

Sequence (92 aa):
MGNVQNTFGLSNFKTMKETSKAVEFKNIVNDEVIYLLPNKEITIVLNPKTVEENKELKQKSTGLNHNTSFLEFPKREHTGNGPICYGYAYKF

pLDDT: mean 87.01, std 12.93, range [46.41, 97.69]